Protein AF-A0A392PGG0-F1 (afdb_monomer)

Structure (mmCIF, N/CA/C/O backbone):
data_AF-A0A392PGG0-F1
#
_entry.id   AF-A0A392PGG0-F1
#
loop_
_atom_site.group_PDB
_atom_site.id
_atom_site.type_symbol
_atom_site.label_atom_id
_atom_site.label_alt_id
_atom_site.label_comp_id
_atom_site.label_asym_id
_atom_site.label_entity_id
_atom_site.label_seq_id
_atom_site.pdbx_PDB_ins_code
_atom_site.Cartn_x
_atom_site.Cartn_y
_atom_site.Cartn_z
_atom_site.occupancy
_atom_site.B_iso_or_equiv
_atom_site.auth_seq_id
_atom_site.auth_comp_id
_atom_site.auth_asym_id
_atom_site.auth_atom_id
_atom_site.pdbx_PDB_model_num
ATOM 1 N N . MET A 1 1 ? 15.785 4.655 5.255 1.00 61.50 1 MET A N 1
ATOM 2 C CA . MET A 1 1 ? 15.091 5.607 4.358 1.00 61.50 1 MET A CA 1
ATOM 3 C C . MET A 1 1 ? 13.752 5.016 3.914 1.00 61.50 1 MET A C 1
ATOM 5 O O . MET A 1 1 ? 13.745 4.241 2.968 1.00 61.50 1 MET A O 1
ATOM 9 N N . PRO A 1 2 ? 12.632 5.340 4.580 1.00 69.38 2 PRO A N 1
ATOM 10 C CA . PRO A 1 2 ? 11.325 4.738 4.282 1.00 69.38 2 PRO A CA 1
ATOM 11 C C . PRO A 1 2 ? 10.749 5.135 2.910 1.00 69.38 2 PRO A C 1
ATOM 13 O O . PRO A 1 2 ? 10.041 4.341 2.298 1.00 69.38 2 PRO A O 1
ATOM 16 N N . GLY A 1 3 ? 11.081 6.327 2.397 1.00 77.62 3 GLY A N 1
ATOM 17 C CA . GLY A 1 3 ? 10.634 6.779 1.072 1.00 77.62 3 GLY A CA 1
ATOM 18 C C . GLY A 1 3 ? 11.279 6.015 -0.089 1.00 77.62 3 GLY A C 1
ATOM 19 O O . GLY A 1 3 ? 10.586 5.618 -1.018 1.00 77.62 3 GLY A O 1
ATOM 20 N N . PHE A 1 4 ? 12.587 5.738 -0.012 1.00 80.62 4 PHE A N 1
ATOM 21 C CA . PHE A 1 4 ? 13.303 5.010 -1.068 1.00 80.62 4 PHE A CA 1
ATOM 22 C C . PHE A 1 4 ? 12.850 3.548 -1.164 1.00 80.62 4 PHE A C 1
ATOM 24 O O . PHE A 1 4 ? 12.591 3.046 -2.251 1.00 80.62 4 PHE A O 1
ATOM 31 N N . THR A 1 5 ? 12.668 2.881 -0.021 1.00 80.06 5 THR A N 1
ATOM 32 C CA . THR A 1 5 ? 12.138 1.511 0.012 1.00 80.06 5 THR A CA 1
ATOM 33 C C . THR A 1 5 ? 10.690 1.441 -0.464 1.00 80.06 5 THR A C 1
ATOM 35 O O . THR A 1 5 ? 10.315 0.466 -1.104 1.00 80.06 5 THR A O 1
ATOM 38 N N . ALA A 1 6 ? 9.878 2.471 -0.194 1.00 79.75 6 ALA A N 1
ATOM 39 C CA . ALA A 1 6 ? 8.517 2.551 -0.717 1.00 79.75 6 ALA A CA 1
ATOM 40 C C . ALA A 1 6 ? 8.496 2.720 -2.240 1.00 79.75 6 ALA A C 1
ATOM 42 O O . ALA A 1 6 ? 7.711 2.058 -2.911 1.00 79.75 6 ALA A O 1
ATOM 43 N N . TYR A 1 7 ? 9.391 3.550 -2.781 1.00 78.38 7 TYR A N 1
ATOM 44 C CA . TYR A 1 7 ? 9.557 3.720 -4.222 1.00 78.38 7 TYR A CA 1
ATOM 45 C C . TYR A 1 7 ? 9.986 2.410 -4.895 1.00 78.38 7 TYR A C 1
ATOM 47 O O . TYR A 1 7 ? 9.307 1.942 -5.805 1.00 78.38 7 TYR A O 1
ATOM 55 N N . ALA A 1 8 ? 11.047 1.764 -4.402 1.00 81.06 8 ALA A N 1
ATOM 56 C CA . ALA A 1 8 ? 11.509 0.486 -4.946 1.00 81.06 8 ALA A CA 1
ATOM 57 C C . ALA A 1 8 ? 10.413 -0.594 -4.870 1.00 81.06 8 ALA A C 1
ATOM 59 O O . ALA A 1 8 ? 10.128 -1.268 -5.854 1.00 81.06 8 ALA A O 1
ATOM 60 N N . GLN A 1 9 ? 9.704 -0.714 -3.742 1.00 77.31 9 GLN A N 1
ATOM 61 C CA . GLN A 1 9 ? 8.627 -1.702 -3.634 1.00 77.31 9 GL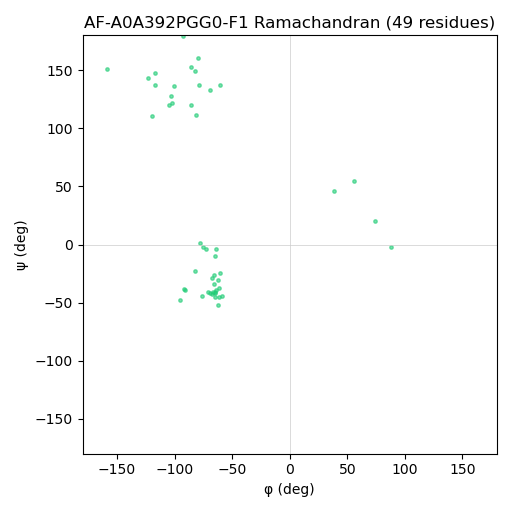N A CA 1
ATOM 62 C C . GLN A 1 9 ? 7.472 -1.416 -4.613 1.00 77.31 9 GLN A C 1
ATOM 64 O O . GLN A 1 9 ? 6.915 -2.343 -5.201 1.00 77.31 9 GLN A O 1
ATOM 69 N N . PHE A 1 10 ? 7.116 -0.146 -4.815 1.00 77.12 10 PHE A N 1
ATOM 70 C CA . PHE A 1 10 ? 5.984 0.226 -5.660 1.00 77.12 10 PHE A CA 1
ATOM 71 C C . PHE A 1 10 ? 6.295 0.119 -7.162 1.00 77.12 10 PHE A C 1
ATOM 73 O O . PHE A 1 10 ? 5.490 -0.438 -7.910 1.00 77.12 10 PHE A O 1
ATOM 80 N N . TYR A 1 11 ? 7.467 0.593 -7.596 1.00 76.81 11 TYR A N 1
ATOM 81 C CA . TYR A 1 11 ? 7.853 0.623 -9.012 1.00 76.81 11 TYR A CA 1
ATOM 82 C C . TYR A 1 11 ? 8.615 -0.623 -9.471 1.00 76.81 11 TYR A C 1
ATOM 84 O O . TYR A 1 11 ? 8.390 -1.095 -10.582 1.00 76.81 11 TYR A O 1
ATOM 92 N N . GLU A 1 12 ? 9.499 -1.167 -8.634 1.00 76.44 12 GLU A N 1
ATOM 93 C CA . GLU A 1 12 ? 10.410 -2.255 -9.016 1.00 76.44 12 GLU A CA 1
ATOM 94 C C . GLU A 1 12 ? 9.796 -3.634 -8.743 1.00 76.44 12 GLU A C 1
ATOM 96 O O . GLU A 1 12 ? 9.915 -4.536 -9.564 1.00 76.44 12 GLU A O 1
ATOM 101 N N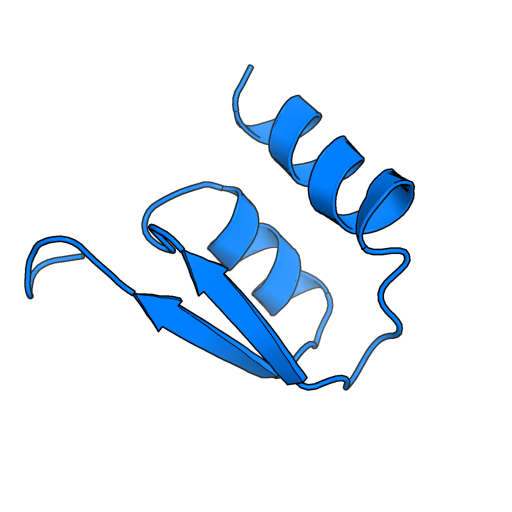 . VAL A 1 13 ? 9.081 -3.789 -7.621 1.00 75.50 13 VAL A N 1
ATOM 102 C CA . VAL A 1 13 ? 8.490 -5.082 -7.222 1.00 75.50 13 VAL A CA 1
ATOM 103 C C . VAL A 1 13 ? 7.034 -5.218 -7.670 1.00 75.50 13 VAL A C 1
ATOM 105 O O . VAL A 1 13 ? 6.652 -6.248 -8.217 1.00 75.50 13 VAL A O 1
ATOM 108 N N . CYS A 1 14 ? 6.201 -4.201 -7.434 1.00 69.44 14 CYS A N 1
ATOM 109 C CA . CYS A 1 14 ? 4.785 -4.244 -7.816 1.00 69.44 14 CYS A CA 1
ATOM 110 C C . CYS A 1 14 ? 4.531 -3.891 -9.288 1.00 69.44 14 CYS A C 1
ATOM 112 O O . CYS A 1 14 ? 3.472 -4.265 -9.785 1.00 69.44 14 CYS A O 1
ATOM 114 N N . SER A 1 15 ? 5.444 -3.158 -9.947 1.00 67.88 15 SER A N 1
ATOM 115 C CA . SER A 1 15 ? 5.319 -2.659 -11.332 1.00 67.88 15 SER A CA 1
ATOM 116 C C . SER A 1 15 ? 3.890 -2.202 -11.679 1.00 67.88 15 SER A C 1
ATOM 118 O O . SER A 1 15 ? 3.297 -2.602 -12.680 1.00 67.88 15 SER A O 1
ATOM 120 N N . ARG A 1 16 ? 3.284 -1.431 -10.765 1.00 67.12 16 ARG A N 1
ATOM 121 C CA . ARG A 1 16 ? 1.837 -1.193 -10.768 1.00 67.12 16 ARG A CA 1
ATOM 122 C C . ARG A 1 16 ? 1.436 -0.157 -11.813 1.00 67.12 16 ARG A C 1
ATOM 124 O O 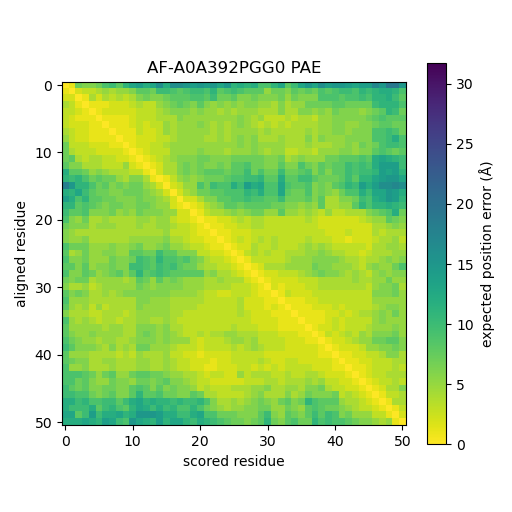. ARG A 1 16 ? 2.059 0.904 -11.891 1.00 67.12 16 ARG A O 1
ATOM 131 N N . SER A 1 17 ? 0.352 -0.408 -12.542 1.00 66.50 17 SER A N 1
ATOM 132 C CA . SER A 1 17 ? -0.233 0.593 -13.436 1.00 66.50 17 SER A CA 1
ATOM 133 C C . SER A 1 17 ? -1.145 1.561 -12.676 1.00 66.50 17 SER A C 1
ATOM 135 O O . SER A 1 17 ? -1.765 1.229 -11.661 1.00 66.50 17 SER A O 1
ATOM 137 N N . SER A 1 18 ? -1.221 2.800 -13.166 1.00 71.94 18 SER A N 1
ATOM 138 C CA . SER A 1 18 ? -2.139 3.813 -12.636 1.00 71.94 18 SER A CA 1
ATOM 139 C C . SER A 1 18 ? -3.595 3.343 -12.771 1.00 71.94 18 SER A C 1
ATOM 141 O O . SER A 1 18 ? -3.970 2.788 -13.801 1.00 71.94 18 SER A O 1
ATOM 143 N N . GLY A 1 19 ? -4.408 3.551 -11.730 1.00 77.44 19 GLY A N 1
ATOM 144 C CA . GLY A 1 19 ? -5.823 3.155 -11.707 1.00 77.44 19 GLY A CA 1
ATOM 145 C C . GLY A 1 19 ? -6.108 1.726 -11.232 1.00 77.44 19 GLY A C 1
ATOM 146 O O . GLY A 1 19 ? -7.272 1.350 -11.112 1.00 77.44 19 GLY A O 1
ATOM 147 N N . GLU A 1 20 ? -5.086 0.930 -10.912 1.00 81.81 20 GLU A N 1
ATOM 148 C CA . GLU A 1 20 ? -5.284 -0.422 -10.380 1.00 81.81 20 GLU A CA 1
ATOM 149 C C . GLU A 1 20 ? -5.624 -0.446 -8.879 1.00 81.81 20 GLU A C 1
ATOM 151 O O . GLU A 1 20 ? -5.349 0.494 -8.124 1.00 81.81 20 GLU A O 1
ATOM 156 N N . TYR A 1 21 ? -6.201 -1.566 -8.433 1.00 86.06 21 TYR A N 1
ATOM 157 C CA . TYR A 1 21 ? -6.537 -1.824 -7.032 1.00 86.06 21 TYR A CA 1
ATOM 158 C C . TYR A 1 21 ? -5.337 -2.399 -6.285 1.00 86.06 21 TYR A C 1
ATOM 160 O O . TYR A 1 21 ? -4.835 -3.474 -6.624 1.00 86.06 21 TYR A O 1
ATOM 168 N N . VAL A 1 22 ? -4.879 -1.703 -5.247 1.00 83.69 22 VAL A N 1
ATOM 169 C CA . VAL A 1 22 ? -3.722 -2.092 -4.447 1.00 83.69 22 VAL A CA 1
ATOM 170 C C . VAL A 1 22 ? -4.073 -2.377 -2.996 1.00 83.69 22 VAL A C 1
ATOM 172 O O . VAL A 1 22 ? -4.808 -1.622 -2.372 1.00 83.69 22 VAL A O 1
ATOM 175 N N . PHE A 1 23 ? -3.509 -3.453 -2.441 1.00 84.94 23 PHE A N 1
ATOM 176 C CA . PHE A 1 23 ? -3.550 -3.723 -1.009 1.00 84.94 23 PHE A CA 1
ATOM 177 C C . PHE A 1 23 ? -2.198 -3.386 -0.378 1.00 84.94 23 PHE A C 1
ATOM 179 O O . PHE A 1 23 ? -1.165 -3.855 -0.858 1.00 84.94 23 PHE A O 1
ATOM 186 N N . VAL A 1 24 ? -2.202 -2.581 0.686 1.00 85.50 24 VAL A N 1
ATOM 187 C CA . VAL A 1 24 ? -0.993 -2.179 1.419 1.00 85.50 24 VAL A CA 1
ATOM 188 C C . VAL A 1 24 ? -1.108 -2.640 2.871 1.00 85.50 24 VAL A C 1
ATOM 190 O O . VAL A 1 24 ? -1.898 -2.106 3.651 1.00 85.50 24 VAL A O 1
ATOM 193 N N . SER A 1 25 ? -0.286 -3.619 3.249 1.00 81.62 25 SER A N 1
ATOM 194 C CA . SER A 1 25 ? -0.128 -3.999 4.656 1.00 81.62 25 SER A CA 1
ATOM 195 C C . SER A 1 25 ? 0.598 -2.896 5.424 1.00 81.62 25 SER A C 1
ATOM 197 O O . SER A 1 25 ? 1.634 -2.417 4.966 1.00 81.62 25 SER A O 1
ATOM 199 N N . ALA A 1 26 ? 0.073 -2.515 6.593 1.00 81.88 26 ALA A N 1
ATOM 200 C CA . ALA A 1 26 ? 0.580 -1.393 7.391 1.00 81.88 26 ALA A CA 1
ATOM 201 C C . ALA A 1 26 ? 0.619 -0.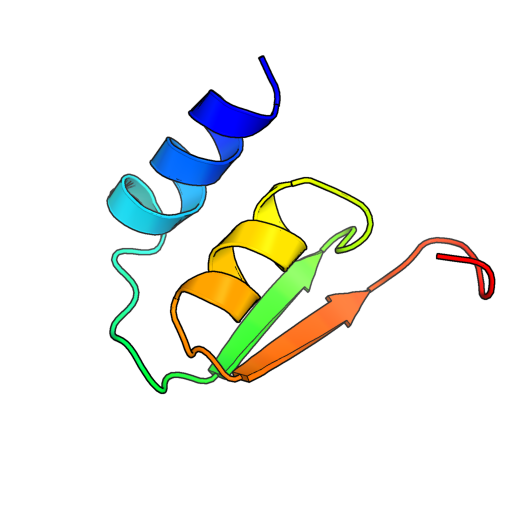070 6.593 1.00 81.88 26 ALA A C 1
ATOM 203 O O . ALA A 1 26 ? 1.647 0.608 6.499 1.00 81.88 26 ALA A O 1
ATOM 204 N N . ALA A 1 27 ? -0.529 0.317 6.029 1.00 80.25 27 ALA A N 1
ATOM 205 C CA . ALA A 1 27 ? -0.688 1.502 5.181 1.00 80.25 27 ALA A CA 1
ATOM 206 C C . ALA A 1 27 ? -0.422 2.847 5.885 1.00 80.25 27 ALA A C 1
ATOM 208 O O . ALA A 1 27 ? -0.377 3.877 5.219 1.00 80.25 27 ALA A O 1
ATOM 209 N N . SER A 1 28 ? -0.159 2.839 7.195 1.00 79.75 28 SER A N 1
ATOM 210 C CA . SER A 1 28 ? 0.315 4.004 7.948 1.00 79.75 28 SER A CA 1
ATOM 211 C C . SER A 1 28 ? 1.708 4.496 7.515 1.00 79.75 28 SER A C 1
ATOM 213 O O . SER A 1 28 ? 2.177 5.522 8.001 1.00 79.75 28 SER A O 1
ATOM 215 N N . GLY A 1 29 ? 2.420 3.737 6.672 1.00 81.19 29 GLY A N 1
ATOM 216 C CA . GLY A 1 29 ? 3.747 4.081 6.159 1.00 81.19 29 GLY A CA 1
ATOM 217 C C . GLY A 1 29 ? 3.752 4.820 4.813 1.00 81.19 29 GLY A C 1
ATOM 218 O O . GLY A 1 29 ? 2.729 5.024 4.162 1.00 81.19 29 GLY A O 1
ATOM 219 N N . ALA A 1 30 ? 4.957 5.158 4.342 1.00 81.88 30 ALA A N 1
ATOM 220 C CA . ALA A 1 30 ? 5.176 5.916 3.103 1.00 81.88 30 ALA A CA 1
ATOM 221 C C . ALA A 1 30 ? 4.635 5.231 1.828 1.00 81.88 30 ALA A C 1
ATOM 223 O O . ALA A 1 30 ? 4.315 5.912 0.856 1.00 81.88 30 ALA A O 1
ATOM 224 N N . VAL A 1 31 ? 4.495 3.898 1.829 1.00 82.06 31 VAL A N 1
ATOM 225 C CA . VAL A 1 31 ? 3.975 3.125 0.685 1.00 82.06 31 VAL A CA 1
ATOM 226 C C . VAL A 1 31 ? 2.514 3.472 0.392 1.00 82.06 31 VAL A C 1
ATOM 228 O O . VAL A 1 31 ? 2.146 3.650 -0.767 1.00 82.06 31 VAL A O 1
ATOM 231 N N . GLY A 1 32 ? 1.687 3.628 1.434 1.00 81.44 32 GLY A N 1
ATOM 232 C CA . GLY A 1 32 ? 0.273 3.980 1.281 1.00 81.44 32 GLY A CA 1
ATOM 233 C C . GLY A 1 32 ? 0.090 5.375 0.682 1.00 81.44 32 GLY A C 1
ATOM 234 O O . GLY A 1 32 ? -0.737 5.566 -0.210 1.00 81.44 32 GLY A O 1
ATOM 235 N N . GLN A 1 33 ? 0.915 6.337 1.111 1.00 81.88 33 GLN A N 1
ATOM 236 C CA . GLN A 1 33 ? 0.919 7.686 0.539 1.00 81.88 33 GLN A CA 1
ATOM 237 C C . GLN A 1 33 ? 1.368 7.695 -0.926 1.00 81.88 33 GLN A C 1
ATOM 239 O O . GLN A 1 33 ? 0.712 8.328 -1.753 1.00 81.88 33 GLN A O 1
ATOM 244 N N . LEU A 1 34 ? 2.443 6.974 -1.257 1.00 83.81 34 LEU A N 1
ATOM 245 C CA . LEU A 1 34 ? 2.959 6.893 -2.625 1.00 83.81 34 LEU A CA 1
ATOM 246 C C . LEU A 1 34 ? 1.925 6.272 -3.576 1.00 83.81 34 LEU A C 1
ATOM 248 O O . LEU A 1 34 ? 1.661 6.823 -4.640 1.00 83.81 34 LEU A O 1
ATOM 252 N N . ALA A 1 35 ? 1.282 5.179 -3.161 1.00 82.25 35 ALA A N 1
ATOM 253 C CA . ALA A 1 35 ? 0.262 4.504 -3.955 1.00 82.25 35 ALA A CA 1
ATOM 254 C C . ALA A 1 35 ? -0.957 5.397 -4.245 1.00 82.25 35 ALA A C 1
ATOM 256 O O . ALA A 1 35 ? -1.497 5.380 -5.352 1.00 82.25 35 ALA A O 1
ATOM 257 N N . LYS A 1 36 ? -1.360 6.217 -3.267 1.00 81.44 36 LYS A N 1
ATOM 258 C CA . LYS A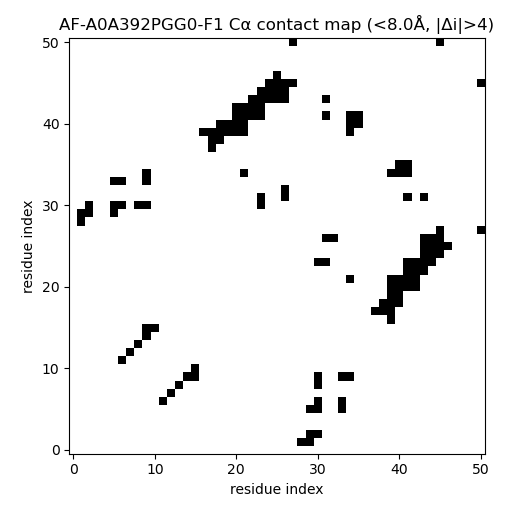 1 36 ? -2.465 7.170 -3.419 1.00 81.44 36 LYS A CA 1
ATOM 259 C C . LYS A 1 36 ? -2.093 8.331 -4.345 1.00 81.44 36 LYS A C 1
ATOM 261 O O . LYS A 1 36 ? -2.900 8.714 -5.186 1.00 81.44 36 LYS A O 1
ATOM 266 N N . LEU A 1 37 ? -0.866 8.851 -4.232 1.00 84.31 37 LEU A N 1
ATOM 267 C CA . LEU A 1 37 ? -0.326 9.870 -5.145 1.00 84.31 37 LEU A CA 1
ATOM 268 C C . LEU A 1 37 ? -0.225 9.363 -6.588 1.00 84.31 37 LEU A C 1
ATOM 270 O O . LEU A 1 37 ? -0.393 10.140 -7.521 1.00 84.31 37 LEU A O 1
ATOM 274 N N . HIS A 1 38 ? -0.008 8.061 -6.772 1.00 82.81 38 HIS A N 1
ATOM 275 C CA . HIS A 1 38 ? 0.066 7.430 -8.089 1.00 82.81 38 HIS A CA 1
ATOM 276 C C . HIS A 1 38 ? -1.301 7.173 -8.756 1.00 82.81 38 HIS A C 1
ATOM 278 O O . HIS A 1 38 ? -1.370 6.616 -9.856 1.00 82.81 38 HIS A O 1
ATOM 284 N N . GLY A 1 39 ? -2.399 7.572 -8.102 1.00 84.19 39 GLY A N 1
ATOM 285 C CA . GLY A 1 39 ? -3.756 7.420 -8.629 1.00 84.19 39 GLY A CA 1
ATOM 286 C C . GLY A 1 39 ? -4.285 5.986 -8.580 1.00 84.19 39 GLY A C 1
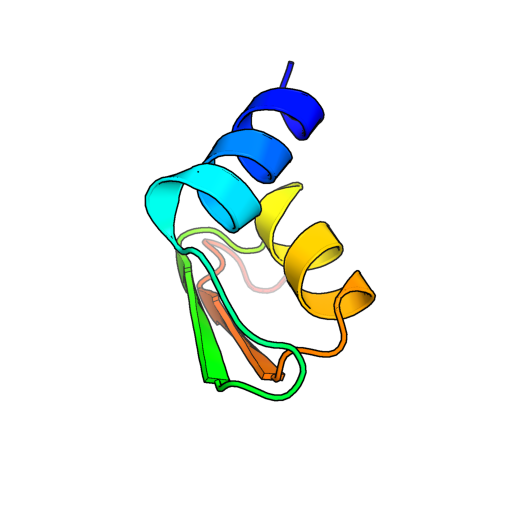ATOM 287 O O . GLY A 1 39 ? -5.206 5.649 -9.319 1.00 84.19 39 GLY A O 1
ATOM 288 N N . CYS A 1 40 ? -3.709 5.125 -7.742 1.00 85.56 40 CYS A N 1
ATOM 289 C CA . CYS A 1 40 ? -4.229 3.780 -7.528 1.00 85.56 40 CYS A CA 1
ATOM 290 C C . CYS A 1 40 ? -5.324 3.774 -6.454 1.00 85.56 40 CYS A C 1
ATOM 292 O O . CYS A 1 40 ? -5.324 4.592 -5.528 1.00 85.56 40 CYS A O 1
ATOM 294 N N . TYR A 1 41 ? -6.236 2.806 -6.535 1.00 86.44 41 TYR A N 1
ATOM 295 C CA . TYR A 1 41 ? -7.214 2.582 -5.475 1.00 86.44 41 TYR A CA 1
ATOM 296 C C . TYR A 1 41 ? -6.567 1.768 -4.353 1.00 86.44 41 TYR A C 1
ATOM 298 O O . TYR A 1 41 ? -6.248 0.59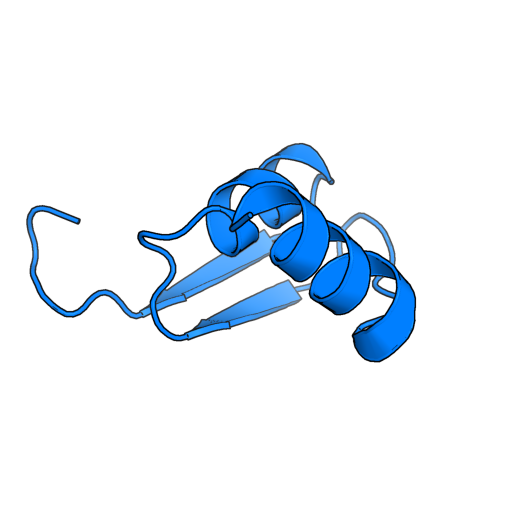8 -4.544 1.00 86.44 41 TYR A O 1
ATOM 306 N N . VAL A 1 42 ? -6.353 2.379 -3.186 1.00 86.12 42 VAL A N 1
ATOM 307 C CA . VAL A 1 42 ? -5.595 1.776 -2.077 1.00 86.12 42 VAL A CA 1
ATOM 308 C C . VAL A 1 42 ? -6.531 1.249 -0.993 1.00 86.12 42 VAL A C 1
ATOM 310 O O . VAL A 1 42 ? -7.263 2.020 -0.376 1.00 86.12 42 VAL A O 1
ATOM 313 N N . VAL A 1 43 ? -6.439 -0.047 -0.701 1.00 88.56 43 VAL A N 1
ATOM 314 C CA . VAL A 1 43 ? -7.003 -0.679 0.499 1.00 88.56 43 VAL A CA 1
ATOM 315 C C . VAL A 1 43 ? -5.854 -0.971 1.457 1.00 88.56 43 VAL A C 1
ATOM 317 O O . VAL A 1 43 ? -4.906 -1.670 1.111 1.00 88.56 43 VAL A O 1
ATOM 320 N N . GLY A 1 44 ? -5.905 -0.403 2.656 1.00 87.75 44 GLY A N 1
ATOM 321 C CA . GLY A 1 44 ? -4.831 -0.507 3.638 1.00 87.75 44 GLY A CA 1
ATOM 322 C C . GLY A 1 44 ? -5.263 -1.231 4.903 1.00 87.75 44 GLY A C 1
ATOM 323 O O . GLY A 1 44 ? -6.407 -1.090 5.327 1.00 87.75 44 GLY A O 1
ATOM 324 N N . SER A 1 45 ? -4.342 -1.959 5.533 1.00 88.12 45 SER A N 1
ATOM 325 C CA . SER A 1 45 ? -4.496 -2.375 6.930 1.00 88.12 45 SER A CA 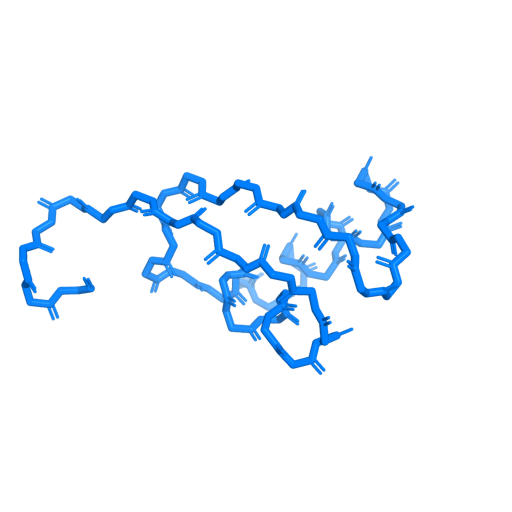1
ATOM 326 C C . SER A 1 45 ? -3.671 -1.467 7.840 1.00 88.12 45 SER A C 1
ATOM 328 O O . SER A 1 45 ? -2.520 -1.145 7.536 1.00 88.12 45 SER A O 1
ATOM 330 N N . ALA A 1 46 ? -4.254 -1.052 8.962 1.00 87.94 46 ALA A N 1
ATOM 331 C CA . ALA A 1 46 ? -3.582 -0.275 9.994 1.00 87.94 46 ALA A CA 1
ATOM 332 C C . ALA A 1 46 ? -3.684 -1.010 11.333 1.00 87.94 46 ALA A C 1
ATOM 334 O O . ALA A 1 46 ? -4.686 -1.654 11.633 1.00 87.94 46 ALA A O 1
ATOM 335 N N . GLY A 1 47 ? -2.630 -0.932 12.146 1.00 85.56 47 GLY A N 1
ATOM 336 C CA . GLY A 1 47 ? -2.600 -1.597 13.454 1.00 85.56 47 GLY A CA 1
ATOM 337 C C . GLY A 1 47 ? -3.432 -0.898 14.536 1.00 85.56 47 GLY A C 1
ATOM 338 O O . GLY A 1 47 ? -3.441 -1.347 15.679 1.00 85.56 47 GLY A 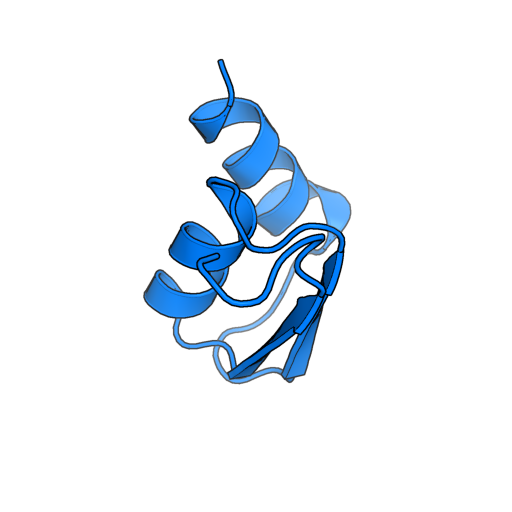O 1
ATOM 339 N N . SER A 1 48 ? -4.057 0.241 14.232 1.00 85.44 48 SER A N 1
ATOM 340 C CA . SER A 1 48 ? -4.821 1.063 15.181 1.00 85.44 48 SER A CA 1
ATOM 341 C C . SER A 1 48 ? -5.806 1.947 14.410 1.00 85.44 48 SER A C 1
ATOM 343 O O . SER A 1 48 ? -5.493 2.334 13.291 1.00 85.44 48 SER A O 1
ATOM 345 N N . ASN A 1 49 ? -6.948 2.301 15.012 1.00 77.69 49 ASN A N 1
ATOM 346 C CA . ASN A 1 49 ? -7.966 3.160 14.376 1.00 77.69 49 ASN A CA 1
ATOM 347 C C . ASN A 1 49 ? -7.495 4.601 14.112 1.00 77.69 49 ASN A C 1
ATOM 349 O O . ASN A 1 49 ? -8.010 5.255 13.216 1.00 77.69 49 ASN A O 1
ATOM 353 N N . GLU A 1 50 ? -6.535 5.107 14.888 1.00 81.19 50 GLU A N 1
ATOM 354 C CA . GLU A 1 50 ? -5.957 6.448 14.699 1.00 81.19 50 GLU A CA 1
ATOM 355 C C . GLU A 1 50 ? -5.029 6.568 13.476 1.00 81.19 50 GLU A C 1
ATOM 357 O O . GLU A 1 50 ? -4.522 7.657 13.212 1.00 81.19 50 GLU A O 1
ATOM 362 N N . LYS A 1 51 ? -4.767 5.472 12.755 1.00 65.50 51 LYS A N 1
ATOM 363 C CA . LYS A 1 51 ? -3.790 5.399 11.660 1.00 65.50 51 LYS A CA 1
ATOM 364 C C . LYS A 1 51 ? -4.428 5.097 10.313 1.00 65.50 51 LYS A C 1
ATOM 366 O O . LYS A 1 51 ? -5.392 4.306 10.278 1.00 65.50 51 LYS A O 1
#

Radius of gyration: 10.46 Å; Cα contacts (8 Å, |Δi|>4): 68; chains: 1; bounding box: 23×15×29 Å

Organism: NCBI:txid97028

Mean predicted aligned error: 5.3 Å

Secondary structure (DSSP, 8-state):
-HHHHHHIIIIIIS-PPTT-EEEETTTTSHHHHHHHHTT-EEEE--SSTT-

Nearest PDB structures (foldseek):
  4rvd-assembly1_A  TM=6.664E-01  e=1.337E+00  Streptomyces argillaceus
  4il8-assembly1_A  TM=5.379E-01  e=3.628E+00  Pseudomonas aeruginosa PAO1
  3c04-assembly1_A  TM=5.664E-01  e=3.896E+00  unclassified
  5kl0-assembly1_A  TM=4.676E-01  e=5.565E+00  Xanthomonas citri pv. citri str. 306

InterPro domains:
  IPR036291 NAD(P)-binding domain superfamily [SSF51735] (1-51)
  IPR045010 Medium-chain dehydrogenase/reductase [PTHR43205] (1-51)

pLDDT: mean 79.81, std 6.33, range [61.5, 88.56]

Solvent-accessible surface area (backbone atoms only — not comparable to full-atom values): 3008 Å² total; per-residue (Å²): 113,65,61,62,55,27,49,43,47,46,58,73,70,57,62,63,62,73,64,41,83,41,80,34,82,56,29,75,43,55,46,40,56,51,44,48,75,53,52,28,48,74,48,62,42,53,98,46,91,96,86

Foldseek 3Di:
DQQVVLVCCVCVVVVDAAAEEDEEEQCVGPNVVVCVVSNYHYDYDHPDPVD

Sequence (51 aa):
MPGFTAYAQFYEVCSRSSGEYVFVSAASGAVGQLAKLHGCYVVGSAGSNEK